Protein AF-A0A4Q3VDE2-F1 (afdb_monomer_lite)

Sequence (132 aa):
MSGTLRLLHMLGGGRQVMINIHRLIYVSASRGEMTQNQLDGLPQVARSNNSSTGIAGLLLFHDGSFFQVLEGPQDDVLRIFGKNERDYTHSRVIVLQTKTAPERAFPTWSTGYMAPTNSIRPRRKASSIYAI

Foldseek 3Di:
DDDDPDPDPPDDPDPPPLQWKKKWKKKWFFPDDDDPVNVVCVQVVVCVLLVPPFWKWKWKDWPRMIITMIIGRPVSSVVSVVVVQPDPRIGDMDTPDIDTDSDDPGPDDDFDFDAPPDDDDDDDIGIGMHID

Structure (mmCIF, N/CA/C/O backbone):
data_AF-A0A4Q3VDE2-F1
#
_entry.id   AF-A0A4Q3VDE2-F1
#
loop_
_atom_site.group_PDB
_atom_site.id
_atom_site.type_symbol
_atom_site.label_atom_id
_atom_site.label_alt_id
_atom_site.label_comp_id
_atom_site.label_asym_id
_atom_site.label_entity_id
_atom_site.label_seq_id
_atom_site.pdbx_PDB_ins_code
_atom_site.Cartn_x
_atom_site.Cartn_y
_atom_site.Cartn_z
_atom_site.occupancy
_atom_site.B_iso_or_equiv
_atom_site.auth_seq_id
_atom_site.auth_comp_id
_atom_site.auth_asym_id
_atom_site.auth_atom_id
_atom_site.pdbx_PDB_model_num
ATOM 1 N N . MET A 1 1 ? -2.024 -8.425 48.873 1.00 46.00 1 MET A N 1
ATOM 2 C CA . MET A 1 1 ? -3.012 -7.355 49.143 1.00 46.00 1 MET A CA 1
ATOM 3 C C . MET A 1 1 ? -2.497 -6.067 48.523 1.00 46.00 1 MET A C 1
ATOM 5 O O . MET A 1 1 ? -1.290 -5.879 48.535 1.00 46.00 1 MET A O 1
ATOM 9 N N . SER A 1 2 ? -3.403 -5.217 48.025 1.00 40.03 2 SER A N 1
ATOM 10 C CA . SER A 1 2 ? -3.158 -4.034 47.174 1.00 40.03 2 SER A CA 1
ATOM 11 C C . SER A 1 2 ? -2.849 -4.403 45.715 1.00 40.03 2 SER A C 1
ATOM 13 O O . SER A 1 2 ? -1.896 -5.118 45.455 1.00 40.03 2 SER A O 1
ATOM 15 N N . GLY A 1 3 ? -3.617 -4.030 44.698 1.00 42.53 3 GLY A N 1
ATOM 16 C CA . GLY A 1 3 ? -4.739 -3.106 44.625 1.00 42.53 3 GLY A CA 1
ATOM 17 C C . GLY A 1 3 ? -4.713 -2.457 43.240 1.00 42.53 3 GLY A C 1
ATOM 18 O O . GLY A 1 3 ? -3.679 -1.953 42.818 1.00 42.53 3 GLY A O 1
ATOM 19 N N . THR A 1 4 ? -5.872 -2.393 42.585 1.00 50.03 4 THR A N 1
ATOM 20 C CA . THR A 1 4 ? -6.168 -1.395 41.540 1.00 50.03 4 THR A CA 1
ATOM 21 C C . THR A 1 4 ? -5.667 -1.667 40.112 1.00 50.03 4 THR A C 1
ATOM 23 O O . THR A 1 4 ? -5.019 -0.818 39.509 1.00 50.03 4 THR A O 1
ATOM 26 N N . LEU A 1 5 ? -6.112 -2.761 39.483 1.00 41.50 5 LEU A N 1
ATOM 27 C CA . LEU A 1 5 ? -6.438 -2.689 38.051 1.00 41.50 5 LEU A CA 1
ATOM 28 C C . LEU A 1 5 ? -7.958 -2.784 37.909 1.00 41.50 5 LEU A C 1
ATOM 30 O O . LEU A 1 5 ? -8.581 -3.812 38.155 1.00 41.50 5 LEU A O 1
ATOM 34 N N . ARG A 1 6 ? -8.533 -1.601 37.689 1.00 43.91 6 ARG A N 1
ATOM 35 C CA . ARG A 1 6 ? -9.937 -1.228 37.839 1.00 43.91 6 ARG A CA 1
ATOM 36 C C . ARG A 1 6 ? -10.895 -2.147 37.083 1.00 43.91 6 ARG A C 1
ATOM 38 O O . ARG A 1 6 ? -11.015 -2.100 35.865 1.00 43.91 6 ARG A O 1
ATOM 45 N N . LEU A 1 7 ? -11.679 -2.849 37.888 1.00 40.66 7 LEU A N 1
ATOM 46 C CA . LEU A 1 7 ? -13.046 -3.273 37.636 1.00 40.66 7 LEU A CA 1
ATOM 47 C C . LEU A 1 7 ? -13.952 -2.036 37.434 1.00 40.66 7 LEU A C 1
ATOM 49 O O . LEU A 1 7 ? -14.624 -1.601 38.365 1.00 40.66 7 LEU A O 1
ATOM 53 N N . LEU A 1 8 ? -13.951 -1.431 36.244 1.00 41.12 8 LEU A N 1
ATOM 54 C CA . LEU A 1 8 ? -14.929 -0.396 35.884 1.00 41.12 8 LEU A CA 1
ATOM 55 C C . LEU A 1 8 ? -15.561 -0.711 34.527 1.00 41.12 8 LEU A C 1
ATOM 57 O O . LEU A 1 8 ? -15.313 -0.039 33.535 1.00 41.12 8 LEU A O 1
ATOM 61 N N . HIS A 1 9 ? -16.372 -1.768 34.496 1.00 38.94 9 HIS A N 1
ATOM 62 C CA . HIS A 1 9 ? -17.237 -2.092 33.358 1.00 38.94 9 HIS A CA 1
ATOM 63 C C . HIS A 1 9 ? -18.649 -2.475 33.823 1.00 38.94 9 HIS A C 1
ATOM 65 O O . HIS A 1 9 ? -19.267 -3.405 33.316 1.00 38.94 9 HIS A O 1
ATOM 71 N N . MET A 1 10 ? -19.171 -1.750 34.815 1.00 45.78 10 MET A N 1
ATOM 72 C CA . MET A 1 10 ? -20.590 -1.781 35.153 1.00 45.78 10 MET A CA 1
ATOM 73 C C . MET A 1 10 ? -21.086 -0.355 35.401 1.00 45.78 10 MET A C 1
ATOM 75 O O . MET A 1 10 ? -20.574 0.334 36.276 1.00 45.78 10 MET A O 1
ATOM 79 N N . LEU A 1 11 ? -22.122 0.014 34.639 1.00 49.72 11 LEU A N 1
ATOM 80 C CA . LEU A 1 11 ? -22.956 1.223 34.723 1.00 49.72 11 LEU A CA 1
ATOM 81 C C . LEU A 1 11 ? -22.438 2.470 33.983 1.00 49.72 11 LEU A C 1
ATOM 83 O O . LEU A 1 11 ? -21.923 3.417 34.567 1.00 49.72 11 LEU A O 1
ATOM 87 N N . GLY A 1 12 ? -22.683 2.491 32.672 1.00 40.09 12 GLY A N 1
ATOM 88 C CA . GLY A 1 12 ? -22.622 3.697 31.848 1.00 40.09 12 GLY A CA 1
ATOM 89 C C . GLY A 1 12 ? -22.902 3.371 30.386 1.00 40.09 12 GLY A C 1
ATOM 90 O O . GLY A 1 12 ? -21.992 2.989 29.661 1.00 40.09 12 GLY A O 1
ATOM 91 N N . GLY A 1 13 ? -24.162 3.490 29.959 1.00 46.72 13 GLY A N 1
ATOM 92 C CA . GLY A 1 13 ? -24.622 3.290 28.580 1.00 46.72 13 GLY A CA 1
ATOM 93 C C . GLY A 1 13 ? -24.127 4.364 27.607 1.00 46.72 13 GLY A C 1
ATOM 94 O O . GLY A 1 13 ? -24.925 5.053 26.985 1.00 46.72 13 GLY A O 1
ATOM 95 N N . GLY A 1 14 ? -22.811 4.506 27.474 1.00 41.81 14 GLY A N 1
ATOM 96 C CA . GLY A 1 14 ? -22.175 5.150 26.337 1.00 41.81 14 GLY A CA 1
ATOM 97 C C . GLY A 1 14 ? -21.805 4.062 25.344 1.00 41.81 14 GLY A C 1
ATOM 98 O O . GLY A 1 14 ? -21.064 3.141 25.676 1.00 41.81 14 GLY A O 1
ATOM 99 N N . ARG A 1 15 ? -22.336 4.131 24.124 1.00 45.41 15 ARG A N 1
ATOM 100 C CA . ARG A 1 15 ? -21.870 3.309 23.005 1.00 45.41 15 ARG A CA 1
ATOM 101 C C . ARG A 1 15 ? -20.366 3.581 22.872 1.00 45.41 15 ARG A C 1
ATOM 103 O O . ARG A 1 15 ? -19.987 4.624 22.347 1.00 45.41 15 ARG A O 1
ATOM 110 N N . GLN A 1 16 ? -19.508 2.689 23.366 1.00 45.31 16 GLN A N 1
ATOM 111 C CA . GLN A 1 16 ? -18.118 2.670 22.935 1.00 45.31 16 GLN A CA 1
ATOM 112 C C . GLN A 1 16 ? -18.210 2.377 21.439 1.00 45.31 16 GLN A C 1
ATOM 114 O O . GLN A 1 16 ? -18.496 1.248 21.037 1.00 45.31 16 GLN A O 1
ATOM 119 N N . VAL A 1 17 ? -18.111 3.410 20.603 1.00 51.72 17 VAL A N 1
ATOM 120 C CA . VAL A 1 17 ? -17.995 3.212 19.163 1.00 51.72 17 VAL A CA 1
ATOM 121 C C . VAL A 1 17 ? -16.638 2.550 18.994 1.00 51.72 17 VAL A C 1
ATOM 123 O O . VAL A 1 17 ? -15.611 3.221 18.991 1.00 51.72 17 VAL A O 1
ATOM 126 N N . MET A 1 18 ? -16.621 1.217 18.971 1.00 56.28 18 MET A N 1
ATOM 127 C CA . MET A 1 18 ? -15.456 0.474 18.524 1.00 56.28 18 MET A CA 1
ATOM 128 C C . MET A 1 18 ? -15.225 0.938 17.093 1.00 56.28 18 MET A C 1
ATOM 130 O O . MET A 1 18 ? -16.009 0.618 16.197 1.00 56.28 18 MET A O 1
ATOM 134 N N . ILE A 1 19 ? -14.215 1.784 16.894 1.00 62.72 19 ILE A N 1
ATOM 135 C CA . ILE A 1 19 ? -13.801 2.187 15.557 1.00 62.72 19 ILE A CA 1
ATOM 136 C C . ILE A 1 19 ? -13.117 0.960 14.971 1.00 62.72 19 ILE A C 1
ATOM 138 O O . ILE A 1 19 ? -11.920 0.744 15.132 1.00 62.72 19 ILE A O 1
ATOM 142 N N . ASN A 1 20 ? -13.931 0.104 14.369 1.00 79.56 20 ASN A N 1
ATOM 143 C CA . ASN A 1 20 ? -13.487 -1.123 13.749 1.00 79.56 20 ASN A CA 1
ATOM 144 C C . ASN A 1 20 ? -12.614 -0.761 12.543 1.00 79.56 20 ASN A C 1
ATOM 146 O O . ASN A 1 20 ? -13.091 -0.202 11.557 1.00 79.56 20 ASN A O 1
ATOM 150 N N . ILE A 1 21 ? -11.322 -1.065 12.639 1.00 89.62 21 ILE A N 1
ATOM 151 C CA . ILE A 1 21 ? -10.355 -0.831 11.571 1.00 89.62 21 ILE A CA 1
ATOM 152 C C . ILE A 1 21 ? -10.544 -1.920 10.523 1.00 89.62 21 ILE A C 1
ATOM 154 O O . ILE A 1 21 ? -10.497 -3.106 10.838 1.00 89.62 21 ILE A O 1
ATOM 158 N N . HIS A 1 22 ? -10.737 -1.548 9.264 1.00 93.69 22 HIS A N 1
ATOM 159 C CA . HIS A 1 22 ? -10.663 -2.498 8.165 1.00 93.69 22 HIS A CA 1
ATOM 160 C C . HIS A 1 22 ? -9.202 -2.653 7.743 1.00 93.69 22 HIS A C 1
ATOM 162 O O . HIS A 1 22 ? -8.516 -1.655 7.529 1.00 93.69 22 HIS A O 1
ATOM 168 N N . ARG A 1 23 ? -8.724 -3.895 7.638 1.00 93.81 23 ARG A N 1
ATOM 169 C CA . ARG A 1 23 ? -7.378 -4.238 7.175 1.00 93.81 23 ARG A CA 1
ATOM 170 C C . ARG A 1 23 ? -7.468 -5.063 5.904 1.00 93.81 23 ARG A C 1
ATOM 172 O O . ARG A 1 23 ? -8.044 -6.152 5.918 1.00 93.81 23 ARG A O 1
ATOM 179 N N . LEU A 1 24 ? -6.808 -4.589 4.855 1.00 95.00 24 LEU A N 1
ATOM 180 C CA . LEU A 1 24 ? -6.642 -5.300 3.595 1.00 95.00 24 LEU A CA 1
ATOM 181 C C . LEU A 1 24 ? -5.152 -5.516 3.330 1.00 95.00 24 LEU A C 1
ATOM 183 O O . LEU A 1 24 ? -4.363 -4.576 3.392 1.00 95.00 24 LEU A O 1
ATOM 187 N N . ILE A 1 25 ? -4.771 -6.765 3.064 1.00 94.69 25 ILE A N 1
ATOM 188 C CA . ILE A 1 25 ? -3.407 -7.163 2.709 1.00 94.69 25 ILE A CA 1
ATOM 189 C C . ILE A 1 25 ? -3.446 -7.794 1.327 1.00 94.69 25 ILE A C 1
ATOM 191 O O . ILE A 1 25 ? -4.218 -8.730 1.100 1.00 94.69 25 ILE A O 1
ATOM 195 N N . TYR A 1 26 ? -2.596 -7.323 0.423 1.00 95.19 26 TYR A N 1
ATOM 196 C CA . TYR A 1 26 ? -2.486 -7.891 -0.913 1.00 95.19 26 TYR A CA 1
ATOM 197 C C . TYR A 1 26 ? -1.050 -7.890 -1.430 1.00 95.19 26 TYR A C 1
ATOM 199 O O . TYR A 1 26 ? -0.188 -7.156 -0.941 1.00 95.19 26 TYR A O 1
ATOM 207 N N . VAL A 1 27 ? -0.818 -8.717 -2.446 1.00 94.44 27 VAL A N 1
ATOM 208 C CA . VAL A 1 27 ? 0.411 -8.732 -3.240 1.00 94.44 27 VAL A CA 1
ATOM 209 C C . VAL A 1 27 ? 0.110 -8.475 -4.706 1.00 94.44 27 VAL A C 1
ATOM 211 O O . VAL A 1 27 ? -0.997 -8.732 -5.175 1.00 94.44 27 VAL A O 1
ATOM 214 N N . SER A 1 28 ? 1.090 -7.953 -5.429 1.00 93.50 28 SER A N 1
ATOM 215 C CA . SER A 1 28 ? 1.021 -7.743 -6.877 1.00 93.50 28 SER A CA 1
ATOM 216 C C . SER A 1 28 ? 2.417 -7.781 -7.496 1.00 93.50 28 SER A C 1
ATOM 218 O O . SER A 1 28 ? 3.414 -7.770 -6.778 1.00 93.50 28 SER A O 1
ATOM 220 N N . ALA A 1 29 ? 2.502 -7.841 -8.821 1.00 90.62 29 ALA A N 1
ATOM 221 C CA . ALA A 1 29 ? 3.750 -7.871 -9.576 1.00 90.62 29 ALA A CA 1
ATOM 222 C C . ALA A 1 29 ? 3.910 -6.603 -10.422 1.00 90.62 29 ALA A C 1
ATOM 224 O O . ALA A 1 29 ? 2.983 -6.227 -11.146 1.00 90.62 29 ALA A O 1
ATOM 225 N N . SER A 1 30 ? 5.084 -5.971 -10.396 1.00 90.44 30 SER A N 1
ATOM 226 C CA . SER A 1 30 ? 5.411 -4.879 -11.316 1.00 90.44 30 SER A CA 1
ATOM 227 C C . SER A 1 30 ? 5.351 -5.373 -12.763 1.00 90.44 30 SER A C 1
ATOM 229 O O . SER A 1 30 ? 5.710 -6.510 -13.072 1.00 90.44 30 SER A O 1
ATOM 231 N N . ARG A 1 31 ? 4.889 -4.522 -13.686 1.00 85.06 31 ARG A N 1
ATOM 232 C CA . ARG A 1 31 ? 4.829 -4.870 -15.120 1.00 85.06 31 ARG A CA 1
ATOM 233 C C . ARG A 1 31 ? 6.181 -4.775 -15.850 1.00 85.06 31 ARG A C 1
ATOM 235 O O . ARG A 1 31 ? 6.234 -4.973 -17.059 1.00 85.06 31 ARG A O 1
ATOM 242 N N . GLY A 1 32 ? 7.267 -4.501 -15.132 1.00 83.56 32 GLY A N 1
ATOM 243 C CA . GLY A 1 32 ? 8.626 -4.413 -15.661 1.00 83.56 32 GLY A CA 1
ATOM 244 C C . GLY A 1 32 ? 9.655 -4.208 -14.552 1.00 83.56 32 GLY A C 1
ATOM 245 O O . GLY A 1 32 ? 9.302 -4.152 -13.368 1.00 83.56 32 GLY A O 1
ATOM 246 N N . GLU A 1 33 ? 10.925 -4.090 -14.941 1.00 81.12 33 GLU A N 1
ATOM 247 C CA . GLU A 1 33 ? 11.989 -3.704 -14.016 1.00 81.12 33 GLU A CA 1
ATOM 248 C C . GLU A 1 33 ? 11.760 -2.273 -13.521 1.00 81.12 33 GLU A C 1
ATOM 250 O O . GLU A 1 33 ? 11.457 -1.368 -14.300 1.00 81.12 33 GLU A O 1
ATOM 255 N N . MET A 1 34 ? 11.900 -2.069 -12.212 1.00 79.81 34 MET A N 1
ATOM 256 C CA . MET A 1 34 ? 11.843 -0.738 -11.622 1.00 79.81 34 MET A CA 1
ATOM 257 C C . MET A 1 34 ? 13.251 -0.165 -11.514 1.00 79.81 34 MET A C 1
ATOM 259 O O . MET A 1 34 ? 14.141 -0.771 -10.917 1.00 79.81 34 MET A O 1
ATOM 263 N N . THR A 1 35 ? 13.446 1.025 -12.071 1.00 82.50 35 THR A N 1
ATOM 264 C CA . THR A 1 35 ? 14.674 1.800 -11.879 1.00 82.50 35 THR A CA 1
ATOM 265 C C . THR A 1 35 ? 14.762 2.314 -10.443 1.00 82.50 35 THR A C 1
ATOM 267 O O . THR A 1 35 ? 13.740 2.518 -9.785 1.00 82.50 35 THR A O 1
ATOM 270 N N . GLN A 1 36 ? 15.978 2.593 -9.963 1.00 76.44 36 GLN A N 1
ATOM 271 C CA . GLN A 1 36 ? 16.178 3.141 -8.617 1.00 76.44 36 GLN A CA 1
ATOM 272 C C . GLN A 1 36 ? 15.374 4.435 -8.398 1.00 76.44 36 GLN A C 1
ATOM 274 O O . GLN A 1 36 ? 14.690 4.552 -7.393 1.00 76.44 36 GLN A O 1
ATOM 279 N N . ASN A 1 37 ? 15.336 5.337 -9.385 1.00 77.69 37 ASN A N 1
ATOM 280 C CA . ASN A 1 37 ? 14.549 6.574 -9.305 1.00 77.69 37 ASN A CA 1
ATOM 281 C C . ASN A 1 37 ? 13.042 6.318 -9.136 1.00 77.69 37 ASN A C 1
ATOM 283 O O . ASN A 1 37 ? 12.361 7.063 -8.436 1.00 77.69 37 ASN A O 1
ATOM 287 N N . GLN A 1 38 ? 12.502 5.275 -9.776 1.00 81.12 38 GLN A N 1
ATOM 288 C CA . GLN A 1 38 ? 11.093 4.913 -9.603 1.00 81.12 38 GLN A CA 1
ATOM 289 C C . GLN A 1 38 ? 10.836 4.348 -8.206 1.00 81.12 38 GLN A C 1
ATOM 291 O O . GLN A 1 38 ? 9.816 4.676 -7.605 1.00 81.12 38 GLN A O 1
ATOM 296 N N . LEU A 1 39 ? 11.762 3.542 -7.678 1.00 80.19 39 LEU A N 1
ATOM 297 C CA . LEU A 1 39 ? 11.691 3.051 -6.302 1.00 80.19 39 LEU A CA 1
ATOM 298 C C . LEU A 1 39 ? 11.754 4.211 -5.304 1.00 80.19 39 LEU A C 1
ATOM 300 O O . LEU A 1 39 ? 10.936 4.285 -4.393 1.00 80.19 39 LEU A O 1
ATOM 304 N N . ASP A 1 40 ? 12.654 5.166 -5.508 1.00 78.50 40 ASP A N 1
ATOM 305 C CA . ASP A 1 40 ? 12.812 6.326 -4.628 1.00 78.50 40 ASP A CA 1
ATOM 306 C C . ASP A 1 40 ? 11.565 7.233 -4.607 1.00 78.50 40 ASP A C 1
ATOM 308 O O . ASP A 1 40 ? 11.341 7.934 -3.621 1.00 78.50 40 ASP A O 1
ATOM 312 N N . GLY A 1 41 ? 10.737 7.183 -5.661 1.00 78.94 41 GLY A N 1
ATOM 313 C CA . GLY A 1 41 ? 9.463 7.903 -5.783 1.00 78.94 41 GLY A CA 1
ATOM 314 C C . GLY A 1 41 ? 8.226 7.173 -5.234 1.00 78.94 41 GLY A C 1
ATOM 315 O O . GLY A 1 41 ? 7.179 7.800 -5.038 1.00 78.94 41 GLY A O 1
ATOM 316 N N . LEU A 1 42 ? 8.312 5.863 -4.964 1.00 79.00 42 LEU A N 1
ATOM 317 C CA . LEU A 1 42 ? 7.199 5.074 -4.415 1.00 79.00 42 LEU A CA 1
ATOM 318 C C . LEU A 1 42 ? 6.597 5.643 -3.120 1.00 79.00 42 LEU A C 1
ATOM 320 O O . LEU A 1 42 ? 5.367 5.676 -3.032 1.00 79.00 42 LEU A O 1
ATOM 324 N N . PRO A 1 43 ? 7.372 6.114 -2.119 1.00 75.19 43 PRO A N 1
ATOM 325 C CA . PRO A 1 43 ? 6.770 6.622 -0.892 1.00 75.19 43 PRO A CA 1
ATOM 326 C C . PRO A 1 43 ? 5.956 7.896 -1.128 1.00 75.19 43 PRO A C 1
ATOM 328 O O . PRO A 1 43 ? 4.909 8.068 -0.511 1.00 75.19 43 PRO A O 1
ATOM 331 N N . GLN A 1 44 ? 6.385 8.782 -2.029 1.00 76.75 44 GLN A N 1
ATOM 332 C CA . GLN A 1 44 ? 5.637 9.993 -2.372 1.00 76.75 44 GLN A CA 1
ATOM 333 C C . GLN A 1 44 ? 4.329 9.636 -3.080 1.00 76.75 44 GLN A C 1
ATOM 335 O O . GLN A 1 44 ? 3.279 10.174 -2.727 1.00 76.75 44 GLN A O 1
ATOM 340 N N . VAL A 1 45 ? 4.373 8.696 -4.031 1.00 76.31 45 VAL A N 1
ATOM 341 C CA . VAL A 1 45 ? 3.176 8.197 -4.725 1.00 76.31 45 VAL A CA 1
ATOM 342 C C . VAL A 1 45 ? 2.214 7.549 -3.734 1.00 76.31 45 VAL A C 1
ATOM 344 O O . VAL A 1 45 ? 1.026 7.868 -3.735 1.00 76.31 45 VAL A O 1
ATOM 347 N N . ALA A 1 46 ? 2.716 6.688 -2.851 1.00 74.56 46 ALA A N 1
ATOM 348 C CA . ALA A 1 46 ? 1.889 6.000 -1.875 1.00 74.56 46 ALA A CA 1
ATOM 349 C C . ALA A 1 46 ? 1.238 6.974 -0.883 1.00 74.56 46 ALA A C 1
ATOM 351 O O . ALA A 1 46 ? 0.030 6.912 -0.682 1.00 74.56 46 ALA A O 1
ATOM 352 N N . ARG A 1 47 ? 1.990 7.950 -0.356 1.00 74.62 47 ARG A N 1
ATOM 353 C CA . ARG A 1 47 ? 1.437 9.017 0.495 1.00 74.62 47 ARG A CA 1
ATOM 354 C C . ARG A 1 47 ? 0.415 9.884 -0.234 1.00 74.62 47 ARG A C 1
ATOM 356 O O . ARG A 1 47 ? -0.592 10.258 0.354 1.00 74.62 47 ARG A O 1
ATOM 363 N N . SER A 1 48 ? 0.653 10.214 -1.503 1.00 74.44 48 SER A N 1
ATOM 364 C CA . SER A 1 48 ? -0.301 10.981 -2.311 1.00 74.44 48 SER A CA 1
ATOM 365 C C . SER A 1 48 ? -1.600 10.197 -2.521 1.00 74.44 48 SER A C 1
ATOM 367 O O . SER A 1 48 ? -2.690 10.732 -2.309 1.00 74.44 48 SER A O 1
ATOM 369 N N . ASN A 1 49 ? -1.491 8.907 -2.847 1.00 69.62 49 ASN A N 1
ATOM 370 C CA . ASN A 1 49 ? -2.633 8.009 -3.016 1.00 69.62 49 ASN A CA 1
ATOM 371 C C . ASN A 1 49 ? -3.403 7.777 -1.710 1.00 69.62 49 ASN A C 1
ATOM 373 O O . ASN A 1 49 ? -4.624 7.620 -1.749 1.00 69.62 49 ASN A O 1
ATOM 377 N N . ASN A 1 50 ? -2.704 7.829 -0.579 1.00 69.44 50 ASN A N 1
ATOM 378 C CA . ASN A 1 50 ? -3.250 7.615 0.755 1.00 69.44 50 ASN A CA 1
ATOM 379 C C . ASN A 1 50 ? -3.542 8.907 1.522 1.00 69.44 50 ASN A C 1
ATOM 381 O O . ASN A 1 50 ? -3.879 8.852 2.700 1.00 69.44 50 ASN A O 1
ATOM 385 N N . SER A 1 51 ? -3.455 10.065 0.865 1.00 63.09 51 SER A N 1
ATOM 386 C CA . SER A 1 51 ? -3.625 11.388 1.484 1.00 63.09 51 SER A CA 1
ATOM 387 C C . SER A 1 51 ? -4.985 11.612 2.163 1.00 63.09 51 SER A C 1
ATOM 389 O O . SER A 1 51 ? -5.158 12.599 2.877 1.00 63.09 51 SER A O 1
ATOM 391 N N . SER A 1 52 ? -5.945 10.696 1.993 1.00 64.19 52 SER A N 1
ATOM 392 C CA . SER A 1 52 ? -7.162 10.660 2.801 1.00 64.19 52 SER A CA 1
ATOM 393 C C . SER A 1 52 ? -6.840 10.452 4.281 1.00 64.19 52 SER A C 1
ATOM 395 O O . SER A 1 52 ? -6.252 9.442 4.674 1.00 64.19 52 SER A O 1
ATOM 397 N N . THR A 1 53 ? -7.295 11.386 5.113 1.00 63.62 53 THR A N 1
ATOM 398 C CA . THR A 1 53 ? -7.213 11.309 6.573 1.00 63.62 53 THR A CA 1
ATOM 399 C C . THR A 1 53 ? -7.831 10.006 7.077 1.00 63.62 53 THR A C 1
ATOM 401 O O . THR A 1 53 ? -9.039 9.820 6.975 1.00 63.62 53 THR A O 1
ATOM 404 N N . GLY A 1 54 ? -7.012 9.111 7.635 1.00 75.06 54 GLY A N 1
ATOM 405 C CA . GLY A 1 54 ? -7.488 7.870 8.253 1.00 75.06 54 GLY A CA 1
ATOM 406 C C . GLY A 1 54 ? -7.016 6.577 7.591 1.00 75.06 54 GLY A C 1
ATOM 407 O O . GLY A 1 54 ? -7.406 5.510 8.065 1.00 75.06 54 GLY A O 1
ATOM 408 N N . ILE A 1 55 ? -6.163 6.627 6.568 1.00 84.00 55 ILE A N 1
ATOM 409 C CA . ILE A 1 55 ? -5.489 5.432 6.043 1.00 84.00 55 ILE A CA 1
ATOM 410 C C . ILE A 1 55 ? -4.052 5.387 6.559 1.00 84.00 55 ILE A C 1
ATOM 412 O O . ILE A 1 55 ? -3.382 6.411 6.619 1.00 84.00 55 ILE A O 1
ATOM 416 N N . ALA A 1 56 ? -3.618 4.205 6.987 1.00 83.06 56 ALA A N 1
ATOM 417 C CA . ALA A 1 56 ? -2.244 3.928 7.386 1.00 83.06 56 ALA A CA 1
ATOM 418 C C . ALA A 1 56 ? -1.847 2.533 6.904 1.00 83.06 56 ALA A C 1
ATOM 420 O O . ALA A 1 56 ? -2.713 1.675 6.706 1.00 83.06 56 ALA A O 1
ATOM 421 N N . GLY A 1 57 ? -0.552 2.277 6.769 1.00 83.81 57 GLY A N 1
ATOM 422 C CA . GLY A 1 57 ? -0.058 0.928 6.559 1.00 83.81 57 GLY A CA 1
ATOM 423 C C . GLY A 1 57 ? 1.366 0.855 6.036 1.00 83.81 57 GLY A C 1
ATOM 424 O O . GLY A 1 57 ? 2.242 1.637 6.407 1.00 83.81 57 GLY A O 1
ATOM 425 N N . LEU A 1 58 ? 1.585 -0.130 5.169 1.00 85.25 58 LEU A N 1
ATOM 426 C CA . LEU A 1 58 ? 2.887 -0.494 4.623 1.00 85.25 58 LEU A CA 1
ATOM 427 C C . LEU A 1 58 ? 2.766 -0.765 3.122 1.00 85.25 58 LEU A C 1
ATOM 429 O O . LEU A 1 58 ? 1.838 -1.445 2.699 1.00 85.25 58 LEU A O 1
ATOM 433 N N . LEU A 1 59 ? 3.758 -0.341 2.348 1.00 85.75 59 LEU A N 1
ATOM 434 C CA . LEU A 1 59 ? 4.055 -0.813 1.000 1.00 85.75 59 LEU A CA 1
ATOM 435 C C . LEU A 1 59 ? 5.494 -1.330 0.967 1.00 85.75 59 LEU A C 1
ATOM 437 O O . LEU A 1 59 ? 6.429 -0.596 1.260 1.00 85.75 59 LEU A O 1
ATOM 441 N N . LEU A 1 60 ? 5.686 -2.579 0.577 1.00 85.81 60 LEU A N 1
ATOM 442 C CA . LEU A 1 60 ? 6.987 -3.201 0.380 1.00 85.81 60 LEU A CA 1
ATOM 443 C C . LEU A 1 60 ? 7.153 -3.540 -1.097 1.00 85.81 60 LEU A C 1
ATOM 445 O O . LEU A 1 60 ? 6.228 -4.064 -1.707 1.00 85.81 60 LEU A O 1
ATOM 449 N N . PHE A 1 61 ? 8.330 -3.270 -1.654 1.00 83.88 61 PHE A N 1
ATOM 450 C CA . PHE A 1 61 ? 8.751 -3.753 -2.964 1.00 83.88 61 PHE A CA 1
ATOM 451 C C . PHE A 1 61 ? 9.974 -4.658 -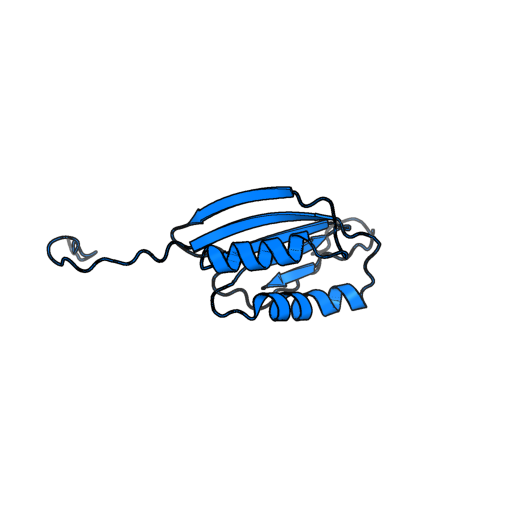2.812 1.00 83.88 61 PHE A C 1
ATOM 453 O O . PHE A 1 61 ? 10.973 -4.265 -2.205 1.00 83.88 61 PHE A O 1
ATOM 460 N N . HIS A 1 62 ? 9.902 -5.863 -3.368 1.00 83.25 62 HIS A N 1
ATOM 461 C CA . HIS A 1 62 ? 11.004 -6.817 -3.394 1.00 83.25 62 HIS A CA 1
ATOM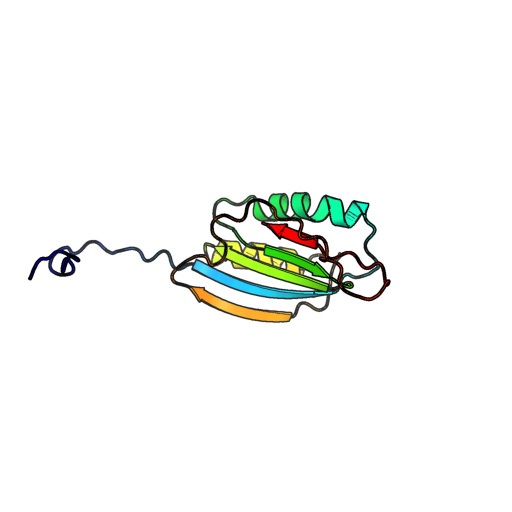 462 C C . HIS A 1 62 ? 10.909 -7.705 -4.636 1.00 83.25 62 HIS A C 1
ATOM 464 O O . HIS A 1 62 ? 9.870 -8.306 -4.891 1.00 83.25 62 HIS A O 1
ATOM 470 N N . ASP A 1 63 ? 12.002 -7.788 -5.395 1.00 83.88 63 ASP A N 1
ATOM 471 C CA . ASP A 1 63 ? 12.150 -8.651 -6.580 1.00 83.88 63 ASP A CA 1
ATOM 472 C C . ASP A 1 63 ? 10.956 -8.600 -7.557 1.00 83.88 63 ASP A C 1
ATOM 474 O O . ASP A 1 63 ? 10.372 -9.617 -7.926 1.00 83.88 63 ASP A O 1
ATOM 478 N N . GLY A 1 64 ? 10.542 -7.385 -7.936 1.00 85.44 64 GLY A N 1
ATOM 479 C CA . GLY A 1 64 ? 9.421 -7.181 -8.862 1.00 85.44 64 GLY A CA 1
ATOM 480 C C . GLY A 1 64 ? 8.038 -7.418 -8.249 1.00 85.44 64 GLY A C 1
ATOM 481 O O . GLY A 1 64 ? 7.043 -7.385 -8.966 1.00 85.44 64 GLY A O 1
ATOM 482 N N . SER A 1 65 ? 7.950 -7.650 -6.939 1.00 88.81 65 SER A N 1
ATOM 483 C CA . SER A 1 65 ? 6.690 -7.869 -6.228 1.00 88.81 65 SER A CA 1
ATOM 484 C C . SER A 1 65 ? 6.411 -6.740 -5.246 1.00 88.81 65 SER A C 1
ATOM 486 O O . SER A 1 65 ? 7.303 -6.310 -4.516 1.00 88.81 65 SER A O 1
ATOM 488 N N . PHE A 1 66 ? 5.159 -6.300 -5.191 1.00 90.19 66 PHE A N 1
ATOM 489 C CA . PHE A 1 66 ? 4.656 -5.421 -4.146 1.00 90.19 66 PHE A CA 1
ATOM 490 C C . PHE A 1 66 ? 3.888 -6.225 -3.103 1.00 90.19 66 PHE A C 1
ATOM 492 O O . PHE A 1 66 ? 3.105 -7.109 -3.447 1.00 90.19 66 PHE A O 1
ATOM 499 N N . PHE A 1 67 ? 4.059 -5.864 -1.839 1.00 91.19 67 PHE A N 1
ATOM 500 C CA . PHE A 1 67 ? 3.253 -6.315 -0.713 1.00 91.19 67 PHE A CA 1
ATOM 501 C C . PHE A 1 67 ? 2.700 -5.080 -0.012 1.00 91.19 67 PHE A C 1
ATOM 503 O O . PHE A 1 67 ? 3.473 -4.221 0.408 1.00 91.19 67 PHE A O 1
ATOM 510 N N . GLN A 1 68 ? 1.381 -4.966 0.110 1.00 89.69 68 GLN A N 1
ATOM 511 C CA . GLN A 1 68 ? 0.756 -3.768 0.657 1.00 89.69 68 GLN A CA 1
ATOM 512 C C . GLN A 1 68 ? -0.278 -4.106 1.725 1.00 89.69 68 GLN A C 1
ATOM 514 O O . GLN A 1 68 ? -1.096 -5.012 1.569 1.00 89.69 68 GLN A O 1
ATOM 519 N N . VAL A 1 69 ? -0.230 -3.341 2.813 1.00 91.38 69 VAL A N 1
ATOM 520 C CA . VAL A 1 69 ? -1.181 -3.358 3.921 1.00 91.38 69 VAL A CA 1
ATOM 521 C C . VAL A 1 69 ? -1.877 -2.007 3.954 1.00 91.38 69 VAL A C 1
ATOM 523 O O . VAL A 1 69 ? -1.211 -0.979 4.024 1.00 91.38 69 VAL A O 1
ATOM 526 N N . LEU A 1 70 ? -3.206 -2.016 3.934 1.00 90.88 70 LEU A N 1
ATOM 527 C CA . LEU A 1 70 ? -4.054 -0.839 4.096 1.00 90.88 70 LEU A CA 1
ATOM 528 C C . LEU A 1 70 ? -4.908 -1.013 5.348 1.00 90.88 70 LEU A C 1
ATOM 530 O O . LEU A 1 70 ? -5.588 -2.029 5.492 1.00 90.88 70 LEU A O 1
ATOM 534 N N . GLU A 1 71 ? -4.888 -0.024 6.235 1.00 90.75 71 GLU A N 1
ATOM 535 C CA . GLU A 1 71 ? -5.678 0.009 7.462 1.00 90.75 71 GLU A CA 1
ATOM 536 C C . GLU A 1 71 ? -6.451 1.322 7.566 1.00 90.75 71 GLU A C 1
ATOM 538 O O . GLU A 1 71 ? -5.879 2.395 7.376 1.00 90.75 71 GLU A O 1
ATOM 543 N N . GLY A 1 72 ? -7.732 1.273 7.925 1.00 90.44 72 GLY A N 1
ATOM 544 C CA . GLY A 1 72 ? -8.542 2.473 8.147 1.00 90.44 72 GLY A CA 1
ATOM 545 C C . GLY A 1 72 ? -10.044 2.216 8.097 1.00 90.44 72 GLY A C 1
ATOM 546 O O . GLY A 1 72 ? -10.463 1.065 8.242 1.00 90.44 72 GLY A O 1
ATOM 547 N N . PRO A 1 73 ? -10.866 3.264 7.912 1.00 90.81 73 PRO A N 1
ATOM 548 C CA . PRO A 1 73 ? -12.281 3.104 7.594 1.00 90.81 73 PRO A CA 1
ATOM 549 C C . PRO A 1 73 ? -12.458 2.198 6.372 1.00 90.81 73 PRO A C 1
ATOM 551 O O . PRO A 1 73 ? -11.717 2.317 5.396 1.00 90.81 73 PRO A O 1
ATOM 554 N N . GLN A 1 74 ? -13.430 1.284 6.421 1.00 91.81 74 GLN A N 1
ATOM 555 C CA . GLN A 1 74 ? -13.628 0.280 5.371 1.00 91.81 74 GLN A CA 1
ATOM 556 C C . GLN A 1 74 ? -13.777 0.901 3.981 1.00 91.81 74 GLN A C 1
ATOM 558 O O . GLN A 1 74 ? -13.095 0.473 3.052 1.00 91.81 74 GLN A O 1
ATOM 563 N N . ASP A 1 75 ? -14.609 1.932 3.850 1.00 91.00 75 ASP A N 1
ATOM 564 C CA . ASP A 1 75 ? -14.873 2.572 2.559 1.00 91.00 75 ASP A CA 1
ATOM 565 C C . ASP A 1 75 ? -13.614 3.221 1.974 1.00 91.00 75 ASP A C 1
ATOM 567 O O . ASP A 1 75 ? -13.352 3.106 0.776 1.00 91.00 75 ASP A O 1
ATOM 571 N N . ASP A 1 76 ? -12.778 3.828 2.819 1.00 89.56 76 ASP A N 1
ATOM 572 C CA . ASP A 1 76 ? -11.510 4.414 2.388 1.00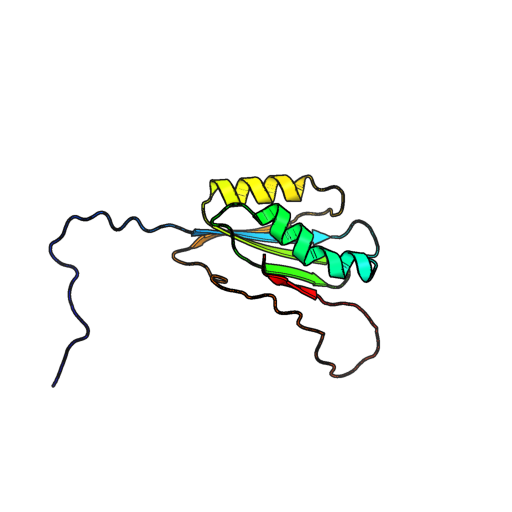 89.56 76 ASP A CA 1
ATOM 573 C C . ASP A 1 76 ? -10.496 3.350 1.962 1.00 89.56 76 ASP A C 1
ATOM 575 O O . ASP A 1 76 ? -9.830 3.514 0.935 1.00 89.56 76 ASP A O 1
ATOM 579 N N . VAL A 1 77 ? -10.410 2.236 2.699 1.00 91.06 77 VAL A N 1
ATOM 580 C CA . VAL A 1 77 ? -9.530 1.116 2.335 1.00 91.06 77 VAL A CA 1
ATOM 581 C C . VAL A 1 77 ? -9.952 0.518 0.996 1.00 91.06 77 VAL A C 1
ATOM 583 O O . VAL A 1 77 ? -9.107 0.328 0.120 1.00 91.06 77 VAL A O 1
ATOM 586 N N . LEU A 1 78 ? -11.248 0.259 0.803 1.00 91.69 78 LEU A N 1
ATOM 587 C CA . LEU A 1 78 ? -11.770 -0.314 -0.439 1.00 91.69 78 LEU A CA 1
ATOM 588 C C . LEU A 1 78 ? -11.633 0.651 -1.622 1.00 91.69 78 LEU A C 1
ATOM 590 O O . LEU A 1 78 ? -11.323 0.219 -2.732 1.00 91.69 78 LEU A O 1
ATOM 594 N N . ARG A 1 79 ? -11.788 1.961 -1.395 1.00 89.88 79 ARG A N 1
ATOM 595 C CA . ARG A 1 79 ? -11.565 2.995 -2.414 1.00 89.88 79 ARG A CA 1
ATOM 596 C C . ARG A 1 79 ? -10.110 3.026 -2.882 1.00 89.88 79 ARG A C 1
ATOM 598 O O . ARG A 1 79 ? -9.868 3.042 -4.090 1.00 89.88 79 ARG A O 1
ATOM 605 N N . ILE A 1 80 ? -9.146 3.026 -1.957 1.00 88.50 80 ILE A N 1
ATOM 606 C CA . ILE A 1 80 ? -7.715 3.001 -2.304 1.00 88.50 80 ILE A CA 1
ATOM 607 C C . ILE A 1 80 ? -7.360 1.686 -2.989 1.00 88.50 80 ILE A C 1
ATOM 609 O O . ILE A 1 80 ? -6.727 1.703 -4.043 1.00 88.50 80 ILE A O 1
ATOM 613 N N . PHE A 1 81 ? -7.818 0.556 -2.449 1.00 91.44 81 PHE A N 1
ATOM 614 C CA . PHE A 1 81 ? -7.573 -0.745 -3.059 1.00 91.44 81 PHE A CA 1
ATOM 615 C C . PHE A 1 81 ? -8.116 -0.811 -4.491 1.00 91.44 81 PHE A C 1
ATOM 617 O O . PHE A 1 81 ? -7.380 -1.187 -5.397 1.00 91.44 81 PHE A O 1
ATOM 624 N N . GLY A 1 82 ? -9.345 -0.345 -4.734 1.00 89.75 82 GLY A N 1
ATOM 625 C CA . GLY A 1 82 ? -9.920 -0.306 -6.079 1.00 89.75 82 GLY A CA 1
ATOM 626 C C . GLY A 1 82 ? -9.186 0.638 -7.041 1.00 89.75 82 GLY A C 1
ATOM 627 O O . GLY A 1 82 ? -9.198 0.411 -8.251 1.00 89.75 82 GLY A O 1
ATOM 628 N N . LYS A 1 83 ? -8.538 1.704 -6.549 1.00 87.25 83 LYS A N 1
ATOM 629 C CA . LYS A 1 83 ? -7.637 2.527 -7.373 1.00 87.25 83 LYS A CA 1
ATOM 630 C C . LYS A 1 83 ? -6.374 1.743 -7.726 1.00 87.25 83 LYS A C 1
ATOM 632 O O . LYS A 1 83 ? -6.003 1.706 -8.895 1.00 87.25 83 LYS A O 1
ATOM 637 N N . ASN A 1 84 ? -5.760 1.092 -6.741 1.00 85.25 84 ASN A N 1
ATOM 638 C CA . ASN A 1 84 ? -4.534 0.328 -6.938 1.00 85.25 84 ASN A CA 1
ATOM 639 C C . ASN A 1 84 ? -4.766 -0.873 -7.859 1.00 85.25 84 ASN A C 1
ATOM 641 O O . ASN A 1 84 ? -3.941 -1.137 -8.717 1.00 85.25 84 ASN A O 1
ATOM 645 N N . GLU A 1 85 ? -5.896 -1.566 -7.754 1.00 87.12 85 GLU A N 1
ATOM 646 C CA . GLU A 1 85 ? -6.240 -2.697 -8.625 1.00 87.12 85 GLU A CA 1
ATOM 647 C C . GLU A 1 85 ? -6.301 -2.307 -10.113 1.00 87.12 85 GLU A C 1
ATOM 649 O O . GLU A 1 85 ? -5.966 -3.105 -10.987 1.00 87.12 85 GLU A O 1
ATOM 654 N N . ARG A 1 86 ? -6.687 -1.058 -10.405 1.00 84.62 86 ARG A N 1
ATOM 655 C CA . ARG A 1 86 ? -6.774 -0.508 -11.766 1.00 84.62 86 ARG A CA 1
ATOM 656 C C . ARG A 1 86 ? -5.491 0.186 -12.226 1.00 84.62 86 ARG A C 1
ATOM 658 O O . ARG A 1 86 ? -5.439 0.666 -13.358 1.00 84.62 86 ARG A O 1
ATOM 665 N N . ASP A 1 87 ? -4.477 0.269 -11.371 1.00 82.19 87 ASP A N 1
ATOM 666 C CA . ASP A 1 87 ? -3.205 0.895 -11.710 1.00 82.19 87 ASP A CA 1
ATOM 667 C C . ASP A 1 87 ? -2.452 0.031 -12.734 1.00 82.19 87 ASP A C 1
ATOM 669 O O . ASP A 1 87 ? -2.186 -1.155 -12.531 1.00 82.19 87 ASP A O 1
ATOM 673 N N . TYR A 1 88 ? -2.109 0.629 -13.874 1.00 76.00 88 TYR A N 1
ATOM 674 C CA . TYR A 1 88 ? -1.455 -0.077 -14.969 1.00 76.00 88 TYR A CA 1
ATOM 675 C C . TYR A 1 88 ? 0.018 -0.405 -14.678 1.00 76.00 88 TYR A C 1
ATOM 677 O O . TYR A 1 88 ? 0.603 -1.225 -15.386 1.00 76.00 88 TYR A O 1
ATOM 685 N N . THR A 1 89 ? 0.626 0.176 -13.643 1.00 78.69 89 THR A N 1
ATOM 686 C CA . THR A 1 89 ? 2.042 -0.034 -13.299 1.00 78.69 89 THR A CA 1
ATOM 687 C C . THR A 1 89 ? 2.326 -1.407 -12.670 1.00 78.69 89 THR A C 1
ATOM 689 O O . THR A 1 89 ? 3.459 -1.897 -12.740 1.00 78.69 89 THR A O 1
ATOM 692 N N . HIS A 1 90 ? 1.303 -2.089 -12.138 1.00 84.94 90 HIS A N 1
ATOM 693 C CA . HIS A 1 90 ? 1.407 -3.442 -11.575 1.00 84.94 90 HIS A CA 1
ATOM 694 C C . HIS A 1 90 ? 0.230 -4.339 -11.988 1.00 84.94 90 HIS A C 1
ATOM 696 O O . HIS A 1 90 ? -0.729 -3.912 -12.625 1.00 84.94 90 HIS A O 1
ATOM 702 N N . SER A 1 91 ? 0.354 -5.638 -11.743 1.00 88.44 91 SER A N 1
ATOM 703 C CA . SER A 1 91 ? -0.569 -6.670 -12.217 1.00 88.44 91 SER A CA 1
ATOM 704 C C . SER A 1 91 ? -0.622 -7.853 -11.254 1.00 88.44 91 SER A C 1
ATOM 706 O O . SER A 1 91 ? 0.118 -7.887 -10.276 1.00 88.44 91 SER A O 1
ATOM 708 N N . ARG A 1 92 ? -1.466 -8.855 -11.545 1.00 90.12 92 ARG A N 1
ATOM 709 C CA . ARG A 1 92 ? -1.572 -10.093 -10.746 1.00 90.12 92 ARG A CA 1
ATOM 710 C C . ARG A 1 92 ? -1.844 -9.802 -9.266 1.00 90.12 92 ARG A C 1
ATOM 712 O O . ARG A 1 92 ? -1.162 -10.318 -8.386 1.00 90.12 92 ARG A O 1
ATOM 719 N N . VAL A 1 93 ? -2.825 -8.939 -9.016 1.00 92.94 93 VAL A N 1
ATOM 720 C CA . VAL A 1 93 ? -3.249 -8.586 -7.662 1.00 92.94 93 VAL A CA 1
ATOM 721 C C . VAL A 1 93 ? -3.876 -9.812 -7.001 1.00 92.94 93 VAL A C 1
ATOM 723 O O . VAL A 1 93 ? -4.815 -10.397 -7.536 1.00 92.94 93 VAL A O 1
ATOM 726 N N . ILE A 1 94 ? -3.352 -10.202 -5.841 1.00 94.88 94 ILE A N 1
ATOM 727 C CA . ILE A 1 94 ? -3.869 -11.301 -5.023 1.00 94.88 94 ILE A CA 1
ATOM 728 C C . ILE A 1 94 ? -4.121 -10.758 -3.620 1.00 94.88 94 ILE A C 1
ATOM 730 O O . ILE A 1 94 ? -3.190 -10.338 -2.928 1.00 94.88 94 ILE A O 1
ATOM 734 N N . VAL A 1 95 ? -5.382 -10.780 -3.190 1.00 96.31 95 VAL A N 1
ATOM 735 C CA . VAL A 1 95 ? -5.761 -10.432 -1.817 1.00 96.31 95 VAL A CA 1
ATOM 736 C C . VAL A 1 95 ? -5.411 -11.603 -0.904 1.00 96.31 95 VAL A C 1
ATOM 738 O O . VAL A 1 95 ? -5.909 -12.710 -1.083 1.00 96.31 95 VAL A O 1
ATOM 741 N N . LEU A 1 96 ? -4.553 -11.351 0.083 1.00 95.81 96 LEU A N 1
ATOM 742 C CA . LEU A 1 96 ? -4.131 -12.348 1.068 1.00 95.81 96 LEU A CA 1
ATOM 743 C C . LEU A 1 96 ? -5.050 -12.359 2.291 1.00 95.81 96 LEU A C 1
ATOM 745 O O . LEU A 1 96 ? -5.267 -13.402 2.900 1.00 95.81 96 LEU A O 1
ATOM 749 N N . GLN A 1 97 ? -5.569 -11.190 2.677 1.00 94.81 97 GLN A N 1
ATOM 750 C CA . GLN A 1 97 ? -6.457 -11.058 3.828 1.00 94.81 97 GLN A CA 1
ATOM 751 C C . GLN A 1 97 ? -7.322 -9.805 3.702 1.00 94.81 97 GLN A C 1
ATOM 753 O O . GLN A 1 97 ? -6.817 -8.720 3.420 1.00 94.81 97 GLN A O 1
ATOM 758 N N . THR A 1 98 ? -8.602 -9.940 4.035 1.00 95.38 98 THR A N 1
ATOM 759 C CA . THR A 1 98 ? -9.486 -8.827 4.390 1.00 95.38 98 THR A CA 1
ATOM 760 C C . THR A 1 98 ? -10.123 -9.144 5.735 1.00 95.38 98 THR A C 1
ATOM 762 O O . THR A 1 98 ? -10.619 -10.252 5.941 1.00 95.38 98 THR A O 1
ATOM 765 N N . LYS A 1 99 ? -10.033 -8.223 6.695 1.00 93.69 99 LYS A N 1
ATOM 766 C CA . LYS A 1 99 ? -10.685 -8.400 7.995 1.00 93.69 99 LYS A CA 1
ATOM 767 C C . LYS A 1 99 ? -10.940 -7.085 8.697 1.00 93.69 99 LYS A C 1
ATOM 769 O O . LYS A 1 99 ? -10.233 -6.102 8.495 1.00 93.69 99 LYS A O 1
ATOM 774 N N . THR A 1 100 ? -11.884 -7.126 9.619 1.00 93.38 100 THR A N 1
ATOM 775 C CA . THR A 1 100 ? -12.006 -6.120 10.662 1.00 93.38 100 THR A CA 1
ATOM 776 C C . THR A 1 100 ? -11.038 -6.433 11.804 1.00 93.38 100 THR A C 1
ATOM 778 O O . THR A 1 100 ? -10.886 -7.588 12.203 1.00 93.38 100 THR A O 1
ATOM 781 N N . ALA A 1 101 ? -10.366 -5.410 12.318 1.00 87.69 101 ALA A N 1
ATOM 782 C CA . ALA A 1 101 ? -9.420 -5.477 13.417 1.00 87.69 101 ALA A CA 1
ATOM 783 C C . ALA A 1 101 ? -9.801 -4.457 14.506 1.00 87.69 101 ALA A C 1
ATOM 785 O O . ALA A 1 101 ? -10.314 -3.382 14.184 1.00 87.69 101 ALA A O 1
ATOM 786 N N . PRO A 1 102 ? -9.545 -4.774 15.788 1.00 83.69 102 PRO A N 1
ATOM 787 C CA . PRO A 1 102 ? -9.836 -3.863 16.896 1.00 83.69 102 PRO A CA 1
ATOM 788 C C . PRO A 1 102 ? -8.905 -2.641 16.913 1.00 83.69 102 PRO A C 1
ATOM 790 O O . PRO A 1 102 ? -9.255 -1.614 17.482 1.00 83.69 102 PRO A O 1
ATOM 793 N N . GLU A 1 103 ? -7.736 -2.741 16.276 1.00 83.44 103 GLU A N 1
ATOM 794 C CA . GLU A 1 103 ? -6.733 -1.681 16.198 1.00 83.44 103 GLU A CA 1
ATOM 795 C C . GLU A 1 103 ? -5.862 -1.808 14.937 1.00 83.44 103 GLU A C 1
ATOM 797 O O . GLU A 1 103 ? -5.829 -2.853 14.270 1.00 83.44 103 GLU A O 1
ATOM 802 N N . ARG A 1 104 ? -5.141 -0.728 14.614 1.00 84.56 104 ARG A N 1
ATOM 803 C CA . ARG A 1 104 ? -4.135 -0.701 13.545 1.00 84.56 104 ARG A CA 1
ATOM 804 C C . ARG A 1 104 ? -2.912 -1.505 13.978 1.00 84.56 104 ARG A C 1
ATOM 806 O O . ARG A 1 104 ? -2.4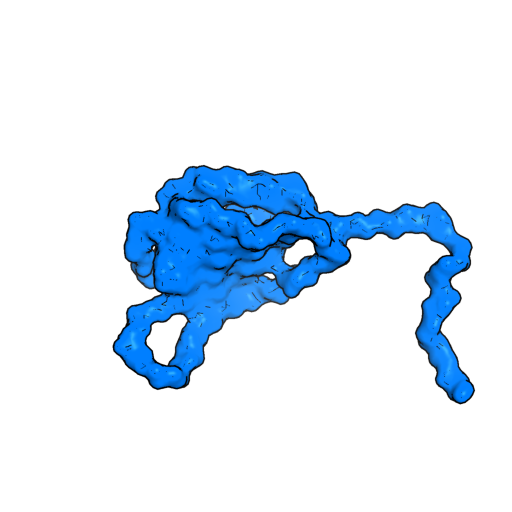02 -1.297 15.072 1.00 84.56 104 ARG A O 1
ATOM 813 N N . ALA A 1 105 ? -2.415 -2.371 13.104 1.00 83.50 105 ALA A N 1
ATOM 814 C CA . ALA A 1 105 ? -1.120 -3.020 13.289 1.00 83.50 105 ALA A CA 1
ATOM 815 C C . ALA A 1 105 ? 0.036 -2.057 12.973 1.00 83.50 105 ALA A C 1
ATOM 817 O O . ALA A 1 105 ? 1.135 -2.222 13.496 1.00 83.50 105 ALA A O 1
ATOM 818 N N . PHE A 1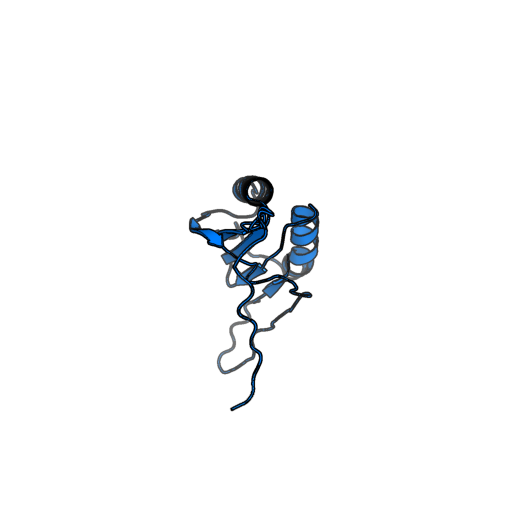 106 ? -0.219 -1.039 12.146 1.00 78.12 106 PHE A N 1
ATOM 819 C CA . PHE A 1 106 ? 0.767 -0.059 11.699 1.00 78.12 106 PHE A CA 1
ATOM 820 C C . PHE A 1 106 ? 0.272 1.386 11.935 1.00 78.12 106 PHE A C 1
ATOM 822 O O . PHE A 1 106 ? 0.097 2.144 10.983 1.00 78.12 106 PHE A O 1
ATOM 829 N N . PRO A 1 107 ? 0.012 1.794 13.198 1.00 64.56 107 PRO A N 1
ATOM 830 C CA . PRO A 1 107 ? -0.615 3.082 13.520 1.00 64.56 107 PRO A CA 1
ATOM 831 C C . PRO A 1 107 ? 0.272 4.308 13.254 1.00 64.56 107 PRO A C 1
ATOM 833 O O . PRO A 1 107 ? -0.249 5.379 12.958 1.00 64.56 107 PRO A O 1
ATOM 836 N N . THR A 1 108 ? 1.595 4.169 13.382 1.00 56.62 108 THR A N 1
ATOM 837 C CA . THR A 1 108 ? 2.568 5.277 13.346 1.00 56.62 108 THR A CA 1
ATOM 838 C C . THR A 1 108 ? 3.882 4.829 12.715 1.00 56.62 108 THR A C 1
ATOM 840 O O . THR A 1 108 ? 4.943 4.936 13.333 1.00 56.62 108 THR A O 1
ATOM 843 N N . TRP A 1 109 ? 3.850 4.278 11.501 1.00 49.81 109 TRP A N 1
ATOM 844 C CA . TRP A 1 109 ? 5.114 4.027 10.816 1.00 49.81 109 TRP A CA 1
ATOM 845 C C . TRP A 1 109 ? 5.613 5.329 10.179 1.00 49.81 109 TRP A C 1
ATOM 847 O O . TRP A 1 109 ? 5.124 5.795 9.156 1.00 49.81 109 TRP A O 1
ATOM 857 N N . SER A 1 110 ? 6.628 5.934 10.787 1.00 41.72 110 SER A N 1
ATOM 858 C CA . SER A 1 110 ? 7.475 6.947 10.161 1.00 41.72 110 SER A CA 1
ATOM 859 C C . SER A 1 110 ? 8.497 6.233 9.277 1.00 41.72 110 SER A C 1
ATOM 861 O O . SER A 1 110 ? 9.457 5.659 9.767 1.00 41.72 110 SER A O 1
ATOM 863 N N . THR A 1 111 ? 8.212 6.170 7.971 1.00 42.56 111 THR A N 1
ATOM 864 C CA . THR A 1 111 ? 9.118 5.809 6.851 1.00 42.56 111 THR A CA 1
ATOM 865 C C . THR A 1 111 ? 10.407 5.080 7.253 1.00 42.56 111 THR A C 1
ATOM 867 O O . THR A 1 111 ? 11.421 5.714 7.527 1.00 42.56 111 THR A O 1
ATOM 870 N N . GLY A 1 112 ? 10.385 3.748 7.271 1.00 42.03 112 GLY A N 1
ATOM 871 C CA . GLY A 1 112 ? 11.587 2.949 7.497 1.00 42.03 112 GLY A CA 1
ATOM 872 C C . GLY A 1 112 ? 12.091 2.363 6.189 1.00 42.03 112 GLY A C 1
ATOM 873 O O . GLY A 1 112 ? 11.612 1.310 5.787 1.00 42.03 112 GLY A O 1
ATOM 874 N N . TYR A 1 113 ? 13.064 3.009 5.544 1.00 42.34 113 TYR A N 1
ATOM 875 C CA . TYR A 1 113 ? 13.857 2.350 4.506 1.00 42.34 113 TYR A CA 1
ATOM 876 C C . TYR A 1 113 ? 14.700 1.260 5.177 1.00 42.34 113 TYR A C 1
ATOM 878 O O . TYR A 1 113 ? 15.692 1.558 5.841 1.00 42.34 113 TYR A O 1
ATOM 886 N N . MET A 1 114 ? 14.294 -0.003 5.051 1.00 45.38 114 MET A N 1
ATOM 887 C CA . MET A 1 114 ? 15.111 -1.131 5.488 1.00 45.38 114 MET A CA 1
ATOM 888 C C . MET A 1 114 ? 15.911 -1.635 4.290 1.00 45.38 114 MET A C 1
ATOM 890 O O . MET A 1 114 ? 15.426 -2.443 3.499 1.00 45.38 114 MET A O 1
ATOM 894 N N . ALA A 1 115 ? 17.141 -1.134 4.147 1.00 40.59 115 ALA A N 1
ATOM 895 C CA . ALA A 1 115 ? 18.103 -1.745 3.240 1.00 40.59 115 ALA A CA 1
ATOM 896 C C . ALA A 1 115 ? 18.313 -3.206 3.670 1.00 40.59 115 ALA A C 1
ATOM 898 O O . ALA A 1 115 ? 18.376 -3.467 4.876 1.00 40.59 115 ALA A O 1
ATOM 899 N N . PRO A 1 116 ? 18.435 -4.164 2.738 1.00 41.59 116 PRO A N 1
ATOM 900 C CA . PRO A 1 116 ? 18.746 -5.537 3.105 1.00 41.59 116 PRO A CA 1
ATOM 901 C C . PRO A 1 116 ? 20.049 -5.565 3.918 1.00 41.59 116 PRO A C 1
ATOM 903 O O . PRO A 1 116 ? 21.123 -5.254 3.399 1.00 41.59 116 PRO A O 1
ATOM 906 N N . THR A 1 117 ? 19.949 -5.915 5.206 1.00 36.59 117 THR A N 1
ATOM 907 C CA . THR A 1 117 ? 21.117 -6.170 6.054 1.00 36.59 117 THR A CA 1
ATOM 908 C C . THR A 1 117 ? 21.828 -7.381 5.480 1.00 36.59 117 THR A C 1
ATOM 910 O O . THR A 1 117 ? 21.318 -8.499 5.474 1.00 36.59 117 THR A O 1
ATOM 913 N N . ASN A 1 118 ? 22.997 -7.114 4.922 1.00 41.56 118 ASN A N 1
ATOM 914 C CA . ASN A 1 118 ? 23.813 -8.071 4.211 1.00 41.56 118 ASN A CA 1
ATOM 915 C C . ASN A 1 118 ? 24.280 -9.188 5.161 1.00 41.56 118 ASN A C 1
ATOM 917 O O . ASN A 1 118 ? 25.102 -8.951 6.042 1.00 41.56 118 ASN A O 1
ATOM 921 N N . SER A 1 119 ? 23.829 -1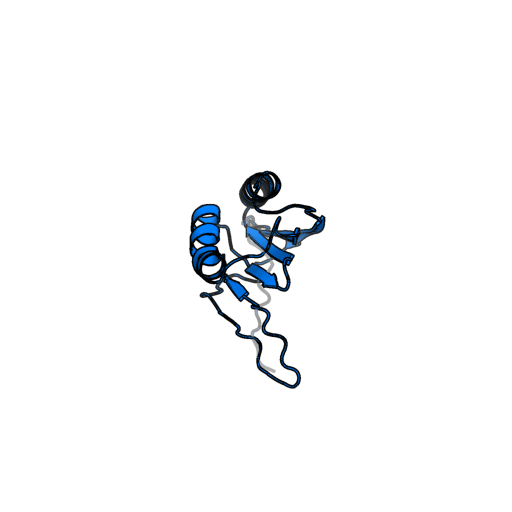0.419 4.933 1.00 43.94 119 SER A N 1
ATOM 922 C CA . SER A 1 119 ? 24.595 -11.613 5.282 1.00 43.94 119 SER A CA 1
ATOM 923 C C . SER A 1 119 ? 24.488 -12.646 4.153 1.00 43.94 119 SER A C 1
ATOM 925 O O . SER A 1 119 ? 23.596 -13.481 4.090 1.00 43.94 119 SER A O 1
ATOM 927 N N . ILE A 1 120 ? 25.497 -12.577 3.274 1.00 44.66 120 ILE A N 1
ATOM 928 C CA . ILE A 1 120 ? 25.996 -13.656 2.405 1.00 44.66 120 ILE A CA 1
ATOM 929 C C . ILE A 1 120 ? 25.151 -13.960 1.143 1.00 44.66 120 ILE A C 1
ATOM 931 O O . ILE A 1 120 ? 24.475 -14.981 1.061 1.00 44.66 120 ILE A O 1
ATOM 935 N N . ARG A 1 121 ? 25.284 -13.105 0.107 1.00 39.81 121 ARG A N 1
ATOM 936 C CA . ARG A 1 121 ? 25.621 -13.421 -1.318 1.00 39.81 121 ARG A CA 1
ATOM 937 C C . ARG A 1 121 ? 25.339 -12.204 -2.233 1.00 39.81 121 ARG A C 1
ATOM 939 O O . ARG A 1 121 ? 24.281 -11.591 -2.110 1.00 39.81 121 ARG A O 1
ATOM 946 N N . PRO A 1 122 ? 26.218 -11.849 -3.194 1.00 37.78 122 PRO A N 1
ATOM 947 C CA . PRO A 1 122 ? 26.036 -10.665 -4.028 1.00 37.78 122 PRO A CA 1
ATOM 948 C C . PRO A 1 122 ? 25.118 -10.968 -5.221 1.00 37.78 122 PRO A C 1
ATOM 950 O O . PRO A 1 122 ? 25.562 -11.377 -6.290 1.00 37.78 122 PRO A O 1
ATOM 953 N N . ARG A 1 123 ? 23.818 -10.714 -5.064 1.00 44.28 123 ARG A N 1
ATOM 954 C CA . ARG A 1 123 ? 22.948 -10.314 -6.178 1.00 44.28 123 ARG A CA 1
ATOM 955 C C . ARG A 1 123 ? 22.224 -9.047 -5.753 1.00 44.28 123 ARG A C 1
ATOM 957 O O . ARG A 1 123 ? 21.283 -9.100 -4.975 1.00 44.28 123 ARG A O 1
ATOM 964 N N . ARG A 1 124 ? 22.723 -7.902 -6.230 1.00 45.03 124 ARG A N 1
ATOM 965 C CA . ARG A 1 124 ? 22.094 -6.585 -6.070 1.00 45.03 124 ARG A CA 1
ATOM 966 C C . ARG A 1 124 ? 20.622 -6.680 -6.475 1.00 45.03 124 ARG A C 1
ATOM 968 O O . ARG A 1 124 ? 20.345 -6.772 -7.665 1.00 45.03 124 ARG A O 1
ATOM 975 N N . LYS A 1 125 ? 19.698 -6.668 -5.516 1.00 44.84 125 LYS A N 1
ATOM 976 C CA . LYS A 1 125 ? 18.266 -6.509 -5.781 1.00 44.84 125 LYS A CA 1
ATOM 977 C C . LYS A 1 125 ? 17.654 -5.659 -4.673 1.00 44.84 125 LYS A C 1
ATOM 979 O O . LYS A 1 125 ? 17.700 -6.030 -3.501 1.00 44.84 125 LYS A O 1
ATOM 984 N N . ALA A 1 126 ? 17.177 -4.476 -5.052 1.00 48.56 126 ALA A N 1
ATOM 985 C CA . ALA A 1 126 ? 16.618 -3.495 -4.135 1.00 48.56 126 ALA A CA 1
ATOM 986 C C . ALA A 1 126 ? 15.407 -4.087 -3.400 1.00 48.56 126 ALA A C 1
ATOM 988 O O . ALA A 1 126 ? 14.513 -4.665 -4.017 1.00 48.56 126 ALA A O 1
ATOM 989 N N . SER A 1 127 ? 15.416 -3.971 -2.076 1.00 49.97 127 SER A N 1
ATOM 990 C CA . SER A 1 127 ? 14.268 -4.251 -1.215 1.00 49.97 127 SER A CA 1
ATOM 991 C C . SER A 1 127 ? 13.933 -2.943 -0.529 1.00 49.97 127 SER A C 1
ATOM 993 O O . SER A 1 127 ? 14.820 -2.351 0.086 1.00 49.97 127 SER A O 1
ATOM 995 N N . SER A 1 128 ? 12.694 -2.489 -0.662 1.00 59.34 128 SER A N 1
ATOM 996 C CA . SER A 1 128 ? 12.272 -1.208 -0.112 1.00 59.34 128 SER A CA 1
ATOM 997 C C . SER A 1 128 ? 10.975 -1.363 0.662 1.00 59.34 128 SER A C 1
ATOM 999 O O . SER A 1 128 ? 10.039 -2.004 0.196 1.00 59.34 128 SER A O 1
ATOM 1001 N N . ILE A 1 129 ? 10.928 -0.762 1.846 1.00 57.19 129 ILE A N 1
ATOM 1002 C CA . ILE A 1 129 ? 9.776 -0.738 2.746 1.00 57.19 129 ILE A CA 1
ATOM 1003 C C . ILE A 1 129 ? 9.376 0.727 2.899 1.00 57.19 129 ILE A C 1
ATOM 1005 O O . ILE A 1 129 ? 10.208 1.585 3.193 1.00 57.19 129 ILE A O 1
ATOM 1009 N N . TYR A 1 130 ? 8.103 1.019 2.682 1.00 57.47 130 TYR A N 1
ATOM 1010 C CA . TYR A 1 130 ? 7.540 2.356 2.729 1.00 57.47 130 TYR A CA 1
ATOM 1011 C C . TYR A 1 130 ? 6.334 2.356 3.653 1.00 57.47 130 TYR A C 1
ATOM 1013 O O . TYR A 1 130 ? 5.436 1.531 3.521 1.00 57.47 130 TYR A O 1
ATOM 1021 N N . ALA A 1 131 ? 6.304 3.303 4.580 1.00 57.72 131 ALA A N 1
ATOM 1022 C CA . ALA A 1 131 ? 5.090 3.600 5.319 1.00 57.72 131 ALA A CA 1
ATOM 1023 C C . ALA A 1 131 ? 4.158 4.440 4.449 1.00 57.72 131 ALA A C 1
ATOM 1025 O O . ALA A 1 131 ? 4.628 5.338 3.737 1.00 57.72 131 ALA A O 1
ATOM 1026 N N . ILE A 1 132 ? 2.866 4.140 4.513 1.00 55.22 132 ILE A N 1
ATOM 1027 C CA . ILE A 1 132 ? 1.846 4.725 3.641 1.00 55.22 132 ILE A CA 1
ATOM 1028 C C . ILE A 1 132 ? 0.621 5.163 4.426 1.00 55.22 132 ILE A C 1
ATOM 1030 O O . ILE A 1 132 ? 0.423 4.651 5.551 1.00 55.22 132 ILE A O 1
#

Radius of gyration: 19.03 Å; chains: 1; bounding box: 51×25×65 Å

pLDDT: mean 72.03, std 19.68, range [36.59, 96.31]

Secondary structure (DSSP, 8-state):
----S----SS---------EEEEEEEEEESSPPPHHHHHHHHHHHHHHT-STT-EEEEEEETTEEEEEEEE-HHHHHHHHHHHHT-TTEEEEEEEEEEEESS-SSTT-----------S------EEEEE-